Protein AF-Q9ZKK6-F1 (afdb_monomer_lite)

Foldseek 3Di:
DPPVVVCVVVVVVVVVVVVVVVVVVVVVVVVVVVPDPDPLVVVLVVLVVVLVVLVVVQVVVCVVDVPDDRPRDRPSVVSVVVVVVVVVVVVVVVVVVVVPDDDDDDDDDDDPPVVVVVVVVVVVVVVCPPDDDDDDPPDDDDDDDDDDDD

Sequence (150 aa):
MDNAITKLPEKIKELENSIEITKKNIAKYTRLVEQKPSYPRLEYLQALKWDHKTLIDDLAKMSKDRNYKPAFNPKSKEVLKNLNAEKRASLENEREEQGVKGNTKSHDEIEPATEQVIEKEIEKGDEIANNVDYYENEQEVEITKSMGRR

Structure (mmCIF, N/CA/C/O backbone):
data_AF-Q9ZKK6-F1
#
_entry.id   AF-Q9ZKK6-F1
#
loop_
_atom_site.group_PDB
_atom_site.id
_atom_site.type_symbol
_atom_site.label_atom_id
_atom_site.label_alt_id
_atom_site.label_comp_id
_atom_site.label_asym_id
_atom_site.label_entity_id
_atom_site.label_seq_id
_atom_site.pdbx_PDB_ins_code
_atom_site.Cartn_x
_atom_site.Cartn_y
_atom_site.Cartn_z
_atom_site.occupancy
_atom_site.B_iso_or_equiv
_atom_site.auth_seq_id
_atom_site.auth_comp_id
_atom_site.auth_asym_id
_atom_site.auth_atom_id
_atom_site.pdbx_PDB_model_num
ATOM 1 N N . MET A 1 1 ? -30.411 -18.164 52.939 1.00 57.62 1 MET A N 1
ATOM 2 C CA . MET A 1 1 ? -29.717 -18.507 51.678 1.00 57.62 1 MET A CA 1
ATOM 3 C C . MET A 1 1 ? -29.614 -17.249 50.801 1.00 57.62 1 MET A C 1
ATOM 5 O O . MET A 1 1 ? -29.794 -17.311 49.594 1.00 57.62 1 MET A O 1
ATOM 9 N N . ASP A 1 2 ? -29.265 -16.088 51.374 1.00 59.00 2 ASP A N 1
ATOM 10 C CA . ASP A 1 2 ? -29.789 -14.810 50.841 1.00 59.00 2 ASP A CA 1
ATOM 11 C C . ASP A 1 2 ? -28.710 -13.809 50.413 1.00 59.00 2 ASP A C 1
ATOM 13 O O . ASP A 1 2 ? -28.942 -12.608 50.384 1.00 59.00 2 ASP A O 1
ATOM 17 N N . ASN A 1 3 ? -27.507 -14.281 50.081 1.00 67.81 3 ASN A N 1
ATOM 18 C CA . ASN A 1 3 ? -26.376 -13.391 49.779 1.00 67.81 3 ASN A CA 1
ATOM 19 C C . ASN A 1 3 ? -26.177 -13.134 48.273 1.00 67.81 3 ASN A C 1
ATOM 21 O O . ASN A 1 3 ? -25.433 -12.239 47.882 1.00 67.81 3 ASN A O 1
ATOM 25 N N . ALA A 1 4 ? -26.804 -13.944 47.415 1.00 74.44 4 ALA A N 1
ATOM 26 C CA . ALA A 1 4 ? -26.733 -13.776 45.964 1.00 74.44 4 ALA A CA 1
ATOM 27 C C . ALA A 1 4 ? -27.778 -12.770 45.463 1.00 74.44 4 ALA A C 1
ATOM 29 O O . ALA A 1 4 ? -27.456 -11.932 44.627 1.00 74.44 4 ALA A O 1
ATOM 30 N N . ILE A 1 5 ? -28.996 -12.820 46.015 1.00 78.62 5 ILE A N 1
ATOM 31 C CA . ILE A 1 5 ? -30.118 -11.956 45.619 1.00 78.62 5 ILE A CA 1
ATOM 32 C C . ILE A 1 5 ? -29.855 -10.498 46.017 1.00 78.62 5 ILE A C 1
ATOM 34 O O . ILE A 1 5 ? -30.090 -9.593 45.223 1.00 78.62 5 ILE A O 1
ATOM 38 N N . THR A 1 6 ? -29.288 -10.263 47.202 1.00 79.56 6 THR A N 1
ATOM 39 C CA . THR A 1 6 ? -28.979 -8.915 47.710 1.00 79.56 6 THR A CA 1
ATOM 40 C C . THR A 1 6 ? -27.864 -8.207 46.937 1.00 79.56 6 THR A C 1
ATOM 42 O O . THR A 1 6 ? -27.843 -6.982 46.905 1.00 79.56 6 THR A O 1
ATOM 45 N N . LYS A 1 7 ? -26.974 -8.953 46.266 1.00 85.50 7 LYS A N 1
ATOM 46 C CA . LYS A 1 7 ? -25.852 -8.414 45.470 1.00 85.50 7 LYS A CA 1
ATOM 47 C C . LYS A 1 7 ? -26.176 -8.209 43.988 1.00 85.50 7 LYS A C 1
ATOM 49 O O . LYS A 1 7 ? -25.372 -7.633 43.259 1.00 85.50 7 LYS A O 1
ATOM 54 N N . LEU A 1 8 ? -27.326 -8.694 43.513 1.00 87.88 8 LEU A N 1
ATOM 55 C CA . LEU A 1 8 ? -27.759 -8.503 42.122 1.00 87.88 8 LEU A CA 1
ATOM 56 C C . LEU A 1 8 ? -27.896 -7.024 41.714 1.00 87.88 8 LEU A C 1
ATOM 58 O O . LEU A 1 8 ? -27.419 -6.694 40.630 1.00 87.88 8 LEU A O 1
ATOM 62 N N . PRO A 1 9 ? -28.475 -6.123 42.533 1.00 91.31 9 PRO A N 1
ATOM 63 C CA . PRO A 1 9 ? -28.648 -4.721 42.148 1.00 91.31 9 PRO A CA 1
ATOM 64 C C . PRO A 1 9 ? -27.310 -4.005 41.937 1.00 91.31 9 PRO A C 1
ATOM 66 O O . PRO A 1 9 ? -27.152 -3.247 40.984 1.00 91.31 9 PRO A O 1
ATOM 69 N N . GLU A 1 10 ? -26.329 -4.282 42.799 1.00 88.75 10 GLU A N 1
ATOM 70 C CA . GLU A 1 10 ? -24.981 -3.716 42.691 1.00 88.75 10 GLU A CA 1
ATOM 71 C C . GLU A 1 10 ? -24.285 -4.180 41.409 1.00 88.75 10 GLU A C 1
ATOM 73 O O . GLU A 1 10 ? -23.740 -3.358 40.677 1.00 88.75 10 GLU A O 1
ATOM 78 N N . LYS A 1 11 ? -24.390 -5.475 41.081 1.00 91.69 11 LYS A N 1
ATOM 79 C CA . LYS A 1 11 ? -23.845 -6.030 39.833 1.00 91.69 11 LYS A CA 1
ATOM 80 C C . LYS A 1 11 ? -24.504 -5.444 38.588 1.00 91.69 11 LYS A C 1
ATOM 82 O O . LYS A 1 11 ? -23.819 -5.214 37.597 1.00 91.69 11 LYS A O 1
ATOM 87 N N . ILE A 1 12 ? -25.817 -5.203 38.625 1.00 92.75 12 ILE A N 1
ATOM 88 C CA . ILE A 1 12 ? -26.540 -4.551 37.523 1.00 92.75 12 ILE A CA 1
ATOM 89 C C . ILE A 1 12 ? -26.002 -3.132 37.320 1.00 92.75 12 ILE A C 1
ATOM 91 O O . ILE A 1 12 ? -25.643 -2.775 36.202 1.00 92.75 12 ILE A O 1
ATOM 95 N N . LYS A 1 13 ? -25.848 -2.360 38.399 1.00 94.19 13 LYS A N 1
ATOM 96 C CA . LYS A 1 13 ? -25.326 -0.988 38.341 1.00 94.19 13 LYS A CA 1
ATOM 97 C C . LYS A 1 13 ? -23.874 -0.923 37.850 1.00 94.19 13 LYS A C 1
ATOM 99 O O . LYS A 1 13 ? -23.503 -0.029 37.093 1.00 94.19 13 LYS A O 1
ATOM 104 N N . GLU A 1 14 ? -23.040 -1.872 38.264 1.00 93.62 14 GLU A N 1
ATOM 105 C CA . GLU A 1 14 ? -21.657 -1.991 37.790 1.00 93.62 14 GLU A CA 1
ATOM 106 C C . GLU A 1 14 ? -21.602 -2.326 36.290 1.00 93.62 14 GLU A C 1
ATOM 108 O O . GLU A 1 14 ? -20.845 -1.706 35.538 1.00 93.62 14 GLU A O 1
ATOM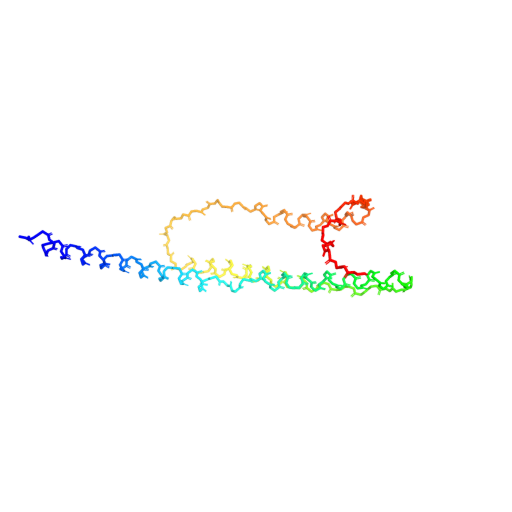 113 N N . LEU A 1 15 ? -22.464 -3.241 35.833 1.00 95.81 15 LEU A N 1
ATOM 114 C CA . LEU A 1 15 ? -22.611 -3.568 34.415 1.00 95.81 15 LEU A CA 1
ATOM 115 C C . LEU A 1 15 ? -23.086 -2.361 33.600 1.00 95.81 15 LEU A C 1
ATOM 117 O O . LEU A 1 15 ? -22.515 -2.092 32.545 1.00 95.81 15 LEU A O 1
ATOM 121 N N . GLU A 1 16 ? -24.065 -1.601 34.084 1.00 95.06 16 GLU A N 1
ATOM 122 C CA . GLU A 1 16 ? -24.552 -0.383 33.425 1.00 95.06 16 GLU A CA 1
ATOM 123 C C . GLU A 1 16 ? -23.433 0.649 33.231 1.00 95.06 16 GLU A C 1
ATOM 125 O O . GLU A 1 16 ? -23.222 1.120 32.109 1.00 95.06 16 GLU A O 1
ATOM 130 N N . ASN A 1 17 ? -22.640 0.914 34.275 1.00 96.56 17 ASN A N 1
ATOM 131 C CA . ASN A 1 17 ? -21.470 1.793 34.186 1.00 96.56 17 ASN A CA 1
ATOM 132 C C . ASN A 1 17 ? -20.437 1.275 33.172 1.00 96.56 17 ASN A C 1
ATOM 134 O O . ASN A 1 17 ? -19.894 2.047 32.377 1.00 96.56 17 ASN A O 1
ATOM 138 N N . SER A 1 18 ? -20.170 -0.035 33.164 1.00 94.81 18 SER A N 1
ATOM 139 C CA . SER A 1 18 ? -19.227 -0.647 32.217 1.00 94.81 18 SER A CA 1
ATOM 140 C C . SER A 1 18 ? -19.693 -0.497 30.761 1.00 94.81 18 SER A C 1
ATOM 142 O O . SER A 1 18 ? -18.893 -0.200 29.867 1.00 94.81 18 SER A O 1
ATOM 144 N N . ILE A 1 19 ? -21.003 -0.622 30.522 1.00 97.56 19 ILE A N 1
ATOM 145 C CA . ILE A 1 19 ? -21.627 -0.449 29.209 1.00 97.56 19 ILE A CA 1
ATOM 146 C C . ILE A 1 19 ? -21.523 1.009 28.766 1.00 97.56 19 ILE A C 1
ATOM 148 O O . ILE A 1 19 ? -21.184 1.271 27.611 1.00 97.56 19 ILE A O 1
ATOM 152 N N . GLU A 1 20 ? -21.782 1.964 29.658 1.00 96.62 20 GLU A N 1
ATOM 153 C CA . GLU A 1 20 ? -21.685 3.392 29.352 1.00 96.62 20 GLU A CA 1
ATOM 154 C C . GLU A 1 20 ? -20.253 3.798 28.971 1.00 96.62 20 GLU A C 1
ATOM 156 O O . GLU A 1 20 ? -20.036 4.429 27.931 1.00 96.62 20 GLU A O 1
ATOM 161 N N . ILE A 1 21 ? -19.257 3.353 29.746 1.00 95.94 21 ILE A N 1
ATOM 162 C CA . ILE A 1 21 ? -17.835 3.575 29.444 1.00 95.94 21 ILE A CA 1
ATOM 163 C C . ILE A 1 21 ? -17.470 2.962 28.089 1.00 95.94 21 ILE A C 1
ATOM 165 O O . ILE A 1 21 ? -16.817 3.606 27.266 1.00 95.94 21 ILE A O 1
ATOM 169 N N . THR A 1 22 ? -17.927 1.738 27.823 1.00 96.25 22 THR A N 1
ATOM 170 C CA . THR A 1 22 ? -17.645 1.045 26.560 1.00 96.25 22 THR A CA 1
ATOM 171 C C . THR A 1 22 ? -18.254 1.786 25.371 1.00 96.25 22 THR A C 1
ATOM 173 O O . THR A 1 22 ? -17.567 2.010 24.376 1.00 96.25 22 THR A O 1
ATOM 176 N N . LYS A 1 23 ? -19.502 2.258 25.481 1.00 96.25 23 LYS A N 1
ATOM 177 C CA . LYS A 1 23 ? -20.150 3.082 24.447 1.00 96.25 23 LYS A CA 1
ATOM 178 C C . LYS A 1 23 ? -19.373 4.369 24.177 1.00 96.25 23 LYS A C 1
ATOM 180 O O . LYS A 1 23 ? -19.167 4.729 23.019 1.00 96.25 23 LYS A O 1
ATOM 185 N N . LYS A 1 24 ? -18.894 5.039 25.230 1.00 94.81 24 LYS A N 1
ATOM 186 C CA . LYS A 1 24 ? -18.072 6.250 25.108 1.00 94.81 24 LYS A CA 1
ATOM 187 C C . LYS A 1 24 ? -16.741 5.969 24.406 1.00 94.81 24 LYS A C 1
ATOM 189 O O . LYS A 1 24 ? -16.323 6.756 23.559 1.00 94.81 24 LYS A O 1
ATOM 194 N N . ASN A 1 25 ? -16.105 4.840 24.712 1.00 95.38 25 ASN A N 1
ATOM 195 C CA . ASN A 1 25 ? -14.873 4.412 24.053 1.00 95.38 25 ASN A CA 1
ATOM 196 C C . ASN A 1 25 ? -15.102 4.084 22.577 1.00 95.38 25 ASN A C 1
ATOM 198 O O . ASN A 1 25 ? -14.342 4.563 21.742 1.00 95.38 25 ASN A O 1
ATOM 202 N N . ILE A 1 26 ? -16.167 3.349 22.241 1.00 94.94 26 ILE A N 1
ATOM 203 C CA . ILE A 1 26 ? -16.539 3.073 20.846 1.00 94.94 26 ILE A CA 1
ATOM 204 C C . ILE A 1 26 ? -16.709 4.389 20.090 1.00 94.94 26 ILE A C 1
ATOM 206 O O . ILE A 1 26 ? -16.031 4.595 19.094 1.00 94.94 26 ILE A O 1
ATOM 210 N N . ALA A 1 27 ? -17.506 5.328 20.608 1.00 94.06 27 ALA A N 1
ATOM 211 C CA . ALA A 1 27 ? -17.698 6.629 19.966 1.00 94.06 27 ALA A CA 1
ATOM 212 C C . ALA A 1 27 ? -16.379 7.405 19.778 1.00 94.06 27 ALA A C 1
ATOM 214 O O . ALA A 1 27 ? -16.157 8.010 18.729 1.00 94.06 27 ALA A O 1
ATOM 215 N N . LYS A 1 28 ? -15.481 7.370 20.773 1.00 88.38 28 LYS A N 1
ATOM 216 C CA . LYS A 1 28 ? -14.151 7.992 20.688 1.00 88.38 28 LYS A CA 1
ATOM 217 C C . LYS A 1 28 ? -13.300 7.358 19.585 1.00 88.38 28 LYS A C 1
ATOM 219 O O . LYS A 1 28 ? -12.699 8.082 18.796 1.00 88.38 28 LYS A O 1
ATOM 224 N N . TYR A 1 29 ? -13.238 6.030 19.527 1.00 84.94 29 TYR A N 1
ATOM 225 C CA . TYR A 1 29 ? -12.434 5.320 18.533 1.00 84.94 29 TYR A CA 1
ATOM 226 C C . TYR A 1 29 ? -13.035 5.401 17.130 1.00 84.94 29 TYR A C 1
ATOM 228 O O . TYR A 1 29 ? -12.282 5.569 16.180 1.00 84.94 29 TYR A O 1
ATOM 236 N N . THR A 1 30 ? -14.360 5.379 16.986 1.00 86.00 30 THR A N 1
ATOM 237 C CA . THR A 1 30 ? -15.036 5.609 15.702 1.00 86.00 30 THR A CA 1
ATOM 238 C C . THR A 1 30 ? -14.691 6.987 15.146 1.00 86.00 30 THR A C 1
ATOM 240 O O . THR A 1 30 ? -14.250 7.072 14.007 1.00 86.00 30 THR A O 1
ATOM 243 N N . ARG A 1 31 ? -14.753 8.048 15.966 1.00 80.81 31 ARG A N 1
ATOM 244 C CA . ARG A 1 31 ? -14.315 9.389 15.540 1.00 80.81 31 ARG A CA 1
ATOM 245 C C . ARG A 1 31 ? -12.844 9.426 15.133 1.00 80.81 31 ARG A C 1
ATOM 247 O O . ARG A 1 31 ? -12.518 10.047 14.136 1.00 80.81 31 ARG A O 1
ATOM 254 N N . LEU A 1 32 ? -11.964 8.742 15.868 1.00 75.44 32 LEU A N 1
ATOM 255 C CA . LEU A 1 32 ? -10.541 8.637 15.511 1.00 75.44 32 LEU A CA 1
ATOM 256 C C . LEU A 1 32 ? -10.303 7.883 14.198 1.00 75.44 32 LEU A C 1
ATOM 258 O O . LEU A 1 32 ? -9.299 8.125 13.537 1.00 75.44 32 LEU A O 1
ATOM 262 N N . VAL A 1 33 ? -11.172 6.936 13.850 1.00 72.38 33 VAL A N 1
ATOM 263 C CA . VAL A 1 33 ? -11.104 6.204 12.582 1.00 72.38 33 VAL A CA 1
ATOM 264 C C . VAL A 1 33 ? -11.651 7.058 11.439 1.00 72.38 33 VAL A C 1
ATOM 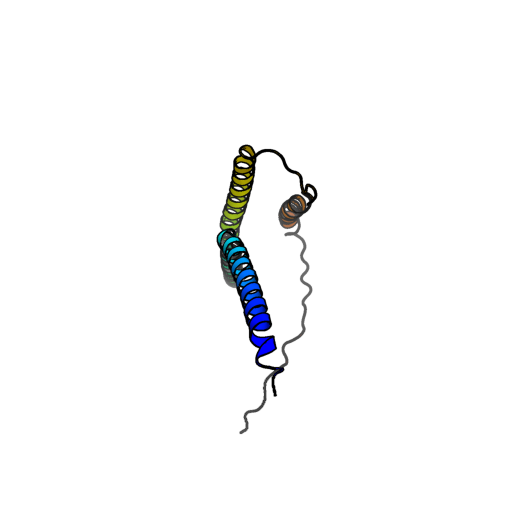266 O O . VAL A 1 33 ? -11.020 7.108 10.393 1.00 72.38 33 VAL A O 1
ATOM 269 N N . GLU A 1 34 ? -12.760 7.772 11.643 1.00 71.69 34 GLU A N 1
ATOM 270 C CA . GLU A 1 34 ? -13.356 8.681 10.649 1.00 71.69 34 GLU A CA 1
ATOM 271 C C . GLU A 1 34 ? -12.498 9.927 10.382 1.00 71.69 34 GLU A C 1
ATOM 273 O O . GLU A 1 34 ? -12.432 10.395 9.252 1.00 71.69 34 GLU A O 1
ATOM 278 N N . GLN A 1 35 ? -11.814 10.452 11.404 1.00 61.72 35 GLN A N 1
ATOM 279 C CA . GLN A 1 35 ? -10.895 11.590 11.272 1.00 61.72 35 GLN A CA 1
ATOM 280 C C . GLN A 1 35 ? -9.564 11.227 10.613 1.00 61.72 35 GLN A C 1
ATOM 282 O O . GLN A 1 35 ? -8.812 12.120 10.231 1.00 61.72 35 GLN A O 1
ATOM 287 N N . LYS A 1 36 ? -9.231 9.938 10.495 1.00 61.94 36 LYS A N 1
ATOM 288 C CA . LYS A 1 36 ? -8.027 9.534 9.772 1.00 61.94 36 LYS A CA 1
ATOM 289 C C . LYS A 1 36 ? -8.357 9.481 8.282 1.00 61.94 36 LYS A C 1
ATOM 291 O O . LYS A 1 36 ? -9.157 8.627 7.897 1.00 61.94 36 LYS A O 1
ATOM 296 N N . PRO A 1 37 ? -7.738 10.326 7.435 1.00 60.44 37 PRO A N 1
ATOM 297 C CA . PRO A 1 37 ? -7.882 10.170 5.996 1.00 60.44 37 PRO A CA 1
ATOM 298 C C . PRO A 1 37 ? -7.467 8.750 5.596 1.00 60.44 37 PRO A C 1
ATOM 300 O O . PRO A 1 37 ? -6.584 8.144 6.220 1.00 60.44 37 PRO A O 1
ATOM 303 N N . SER A 1 38 ? -8.143 8.206 4.579 1.00 62.28 38 SER A N 1
ATOM 304 C CA . SER A 1 38 ? -7.838 6.892 4.005 1.00 62.28 38 SER A CA 1
ATOM 305 C C . SER A 1 38 ? -6.331 6.770 3.804 1.00 62.28 38 SER A C 1
ATOM 307 O O . SER A 1 38 ? -5.760 7.604 3.113 1.00 62.28 38 SER A O 1
ATOM 309 N N . TYR A 1 39 ? -5.693 5.785 4.454 1.00 55.62 39 TYR A N 1
ATOM 310 C CA . TYR A 1 39 ? -4.236 5.703 4.612 1.00 55.62 39 TYR A CA 1
ATOM 311 C C . TYR A 1 39 ? -3.512 5.909 3.266 1.00 55.62 39 TYR A C 1
ATOM 313 O O . TYR A 1 39 ? -3.374 4.955 2.489 1.00 55.62 39 TYR A O 1
ATOM 321 N N . PRO A 1 40 ? -2.971 7.110 2.994 1.00 64.44 40 PRO A N 1
ATOM 322 C CA . PRO A 1 40 ? -2.481 7.445 1.656 1.00 64.44 40 PRO A CA 1
ATOM 323 C C . PRO A 1 40 ? -1.202 6.667 1.297 1.00 64.44 40 PRO A C 1
ATOM 325 O O . PRO A 1 40 ? -0.815 6.496 0.143 1.00 64.44 40 PRO A O 1
ATOM 328 N N . ARG A 1 41 ? -0.577 6.084 2.328 1.00 75.50 41 ARG A N 1
ATOM 329 C CA . ARG A 1 41 ? 0.562 5.173 2.239 1.00 75.50 41 ARG A CA 1
ATOM 330 C C . ARG A 1 41 ? 0.287 3.948 1.364 1.00 75.50 41 ARG A C 1
ATOM 332 O O . ARG A 1 41 ? 1.229 3.440 0.769 1.00 75.50 41 ARG A O 1
ATOM 339 N N . LEU A 1 42 ? -0.952 3.452 1.285 1.00 84.31 42 LEU A N 1
ATOM 340 C CA . LEU A 1 42 ? -1.244 2.249 0.498 1.00 84.31 42 LEU A CA 1
ATOM 341 C C . LEU A 1 42 ? -1.025 2.486 -1.000 1.00 84.31 42 LEU A C 1
ATOM 343 O O . LEU A 1 42 ? -0.379 1.669 -1.652 1.00 84.31 42 LEU A O 1
ATOM 347 N N . GLU A 1 43 ? -1.522 3.604 -1.526 1.00 86.44 43 GLU A N 1
ATOM 348 C CA . GLU A 1 43 ? -1.372 3.962 -2.938 1.00 86.44 43 GLU A CA 1
ATOM 349 C C . GLU A 1 43 ? 0.102 4.171 -3.298 1.00 86.44 43 GLU A C 1
ATOM 351 O O . GLU A 1 43 ? 0.590 3.629 -4.290 1.00 86.44 43 GLU A O 1
ATOM 356 N N . TYR A 1 44 ? 0.854 4.848 -2.424 1.00 89.62 44 TYR A N 1
ATOM 357 C CA . TYR A 1 44 ? 2.296 5.023 -2.594 1.00 89.62 44 TYR A CA 1
ATOM 358 C C . TYR A 1 44 ? 3.051 3.685 -2.601 1.00 89.62 44 TYR A C 1
ATOM 360 O O . TYR A 1 44 ? 3.899 3.451 -3.461 1.00 89.62 44 TYR A O 1
ATOM 368 N N . LEU A 1 45 ? 2.712 2.763 -1.693 1.00 90.88 45 LEU A N 1
ATOM 369 C CA . LEU A 1 45 ? 3.318 1.427 -1.648 1.00 90.88 45 LEU A CA 1
ATOM 370 C C . LEU A 1 45 ? 2.983 0.591 -2.890 1.00 90.88 45 LEU A C 1
ATOM 372 O O . LEU A 1 45 ? 3.837 -0.137 -3.399 1.00 90.88 45 LEU A O 1
ATOM 376 N N . GLN A 1 46 ? 1.756 0.692 -3.400 1.00 92.12 46 GLN A N 1
ATOM 377 C CA . GLN A 1 46 ? 1.372 0.044 -4.652 1.00 92.12 46 GLN A CA 1
ATOM 378 C C . GLN A 1 46 ? 2.150 0.626 -5.835 1.00 92.12 46 GLN A C 1
ATOM 380 O O . GLN A 1 46 ? 2.660 -0.139 -6.654 1.00 92.12 46 GLN A O 1
ATOM 385 N N . ALA A 1 47 ? 2.294 1.951 -5.903 1.00 93.19 47 ALA A N 1
ATOM 386 C CA . ALA A 1 47 ? 3.074 2.622 -6.937 1.00 93.19 47 ALA A CA 1
ATOM 387 C C . ALA A 1 47 ? 4.554 2.207 -6.894 1.00 93.19 47 ALA A C 1
ATOM 389 O O . ALA A 1 47 ? 5.109 1.847 -7.927 1.00 93.19 47 ALA A O 1
ATOM 390 N N . LEU A 1 48 ? 5.159 2.128 -5.705 1.00 93.56 48 LEU A N 1
ATOM 391 C CA . LEU A 1 48 ? 6.527 1.625 -5.528 1.00 93.56 48 LEU A CA 1
ATOM 392 C C . LEU A 1 48 ? 6.693 0.184 -6.021 1.00 93.56 48 LEU A C 1
ATOM 394 O O . LEU A 1 48 ? 7.678 -0.138 -6.684 1.00 93.56 48 LEU A O 1
ATOM 398 N N . LYS A 1 49 ? 5.721 -0.691 -5.738 1.00 94.56 49 LYS A N 1
ATOM 399 C CA . LYS A 1 49 ? 5.745 -2.076 -6.230 1.00 94.56 49 LYS A CA 1
ATOM 400 C C . LYS A 1 49 ? 5.727 -2.131 -7.762 1.00 94.56 49 LYS A C 1
ATOM 402 O O . LYS A 1 49 ? 6.417 -2.961 -8.354 1.00 94.56 49 LYS A O 1
ATOM 407 N N . TRP A 1 50 ? 4.944 -1.264 -8.403 1.00 95.31 50 TRP A N 1
ATOM 408 C CA . TRP A 1 50 ? 4.895 -1.150 -9.862 1.00 95.31 50 TRP A CA 1
ATOM 409 C C . TRP A 1 50 ? 6.188 -0.595 -10.455 1.00 95.31 50 TRP A C 1
ATOM 411 O O . TRP A 1 50 ? 6.690 -1.134 -11.443 1.00 95.31 50 TRP A O 1
ATOM 421 N N . ASP A 1 51 ? 6.739 0.443 -9.839 1.00 96.19 51 ASP A N 1
ATOM 422 C CA . ASP A 1 51 ? 7.985 1.069 -10.268 1.00 96.19 51 ASP A CA 1
ATOM 423 C C . ASP A 1 51 ? 9.146 0.071 -10.195 1.00 96.19 51 ASP A C 1
ATOM 425 O O . ASP A 1 51 ? 9.868 -0.117 -11.171 1.00 96.19 51 ASP A O 1
ATOM 429 N N . HIS A 1 52 ? 9.251 -0.669 -9.089 1.00 96.44 52 HIS A N 1
ATOM 430 C CA . HIS A 1 52 ? 10.252 -1.720 -8.923 1.00 96.44 52 HIS A CA 1
ATOM 431 C C . HIS A 1 52 ? 10.146 -2.807 -10.000 1.00 96.44 52 HIS A C 1
ATOM 433 O O . HIS A 1 52 ? 11.150 -3.201 -10.592 1.00 96.44 52 HIS A O 1
ATOM 439 N N . LYS A 1 53 ? 8.925 -3.261 -10.307 1.00 95.94 53 LYS A N 1
ATOM 440 C CA . LYS A 1 53 ? 8.704 -4.226 -11.390 1.00 95.94 53 LYS A CA 1
ATOM 441 C C . LYS A 1 53 ? 9.172 -3.679 -12.743 1.00 95.94 53 LYS A C 1
ATOM 443 O O . LYS A 1 53 ? 9.827 -4.393 -13.493 1.00 95.94 53 LYS A O 1
ATOM 448 N N . THR A 1 54 ? 8.868 -2.415 -13.028 1.00 95.81 54 THR A N 1
ATOM 449 C CA . THR A 1 54 ? 9.252 -1.757 -14.286 1.00 95.81 54 THR A CA 1
ATOM 450 C C . THR A 1 54 ? 10.771 -1.654 -14.420 1.00 95.81 54 THR A C 1
ATOM 452 O O . THR A 1 54 ? 11.306 -1.924 -15.490 1.00 95.81 54 THR A O 1
ATOM 455 N N . LEU A 1 55 ? 11.474 -1.338 -13.328 1.00 96.19 55 LEU A N 1
ATOM 456 C CA . LEU A 1 55 ? 12.937 -1.315 -13.299 1.00 96.19 55 LEU A CA 1
ATOM 457 C C . LEU A 1 55 ? 13.540 -2.689 -13.596 1.00 96.19 55 LEU A C 1
ATOM 459 O O . LEU A 1 55 ? 14.456 -2.784 -14.408 1.00 96.19 55 LEU A O 1
ATOM 463 N N . ILE A 1 56 ? 13.015 -3.756 -12.985 1.00 96.44 56 ILE A N 1
ATOM 464 C CA . ILE A 1 56 ? 13.474 -5.126 -13.264 1.00 96.44 56 ILE A CA 1
ATOM 465 C C . ILE A 1 56 ? 13.261 -5.478 -14.740 1.00 96.44 56 ILE A C 1
ATOM 467 O O . ILE A 1 56 ? 14.161 -6.025 -15.378 1.00 96.44 56 ILE A O 1
ATOM 471 N N . ASP A 1 57 ? 12.094 -5.151 -15.294 1.00 95.12 57 ASP A N 1
ATOM 472 C CA . ASP A 1 57 ? 11.779 -5.433 -16.696 1.00 95.12 57 ASP A CA 1
ATOM 473 C C . ASP A 1 57 ? 12.708 -4.665 -17.652 1.00 95.12 57 ASP A C 1
ATOM 475 O O . ASP A 1 57 ? 13.175 -5.225 -18.648 1.00 95.12 57 ASP A O 1
ATOM 479 N N . ASP A 1 58 ? 13.010 -3.399 -17.354 1.00 95.31 58 ASP A N 1
ATOM 480 C CA . ASP A 1 58 ? 13.948 -2.597 -18.138 1.00 95.31 58 ASP A CA 1
ATOM 481 C C . ASP A 1 58 ? 15.378 -3.135 -18.036 1.00 95.31 58 ASP A C 1
ATOM 483 O O . ASP A 1 58 ? 16.032 -3.288 -19.068 1.00 95.31 58 ASP A O 1
ATOM 487 N N . LEU A 1 59 ? 15.839 -3.529 -16.846 1.00 94.50 59 LEU A N 1
ATOM 488 C CA . LEU A 1 59 ? 17.141 -4.181 -16.661 1.00 94.50 59 LEU A CA 1
ATOM 489 C C . LEU A 1 59 ? 17.237 -5.487 -17.458 1.00 94.50 59 LEU A C 1
ATOM 491 O O . LEU A 1 59 ? 18.234 -5.736 -18.139 1.00 94.50 59 LEU A O 1
ATOM 495 N N . ALA A 1 60 ? 16.181 -6.302 -17.444 1.00 95.88 60 ALA A N 1
ATOM 496 C CA . ALA A 1 60 ? 16.129 -7.537 -18.217 1.00 95.88 60 ALA A CA 1
ATOM 497 C C . ALA A 1 60 ? 16.193 -7.282 -19.734 1.00 95.88 60 ALA A C 1
ATOM 499 O O . ALA A 1 60 ? 16.773 -8.085 -20.468 1.00 95.88 60 ALA A O 1
ATOM 500 N N . LYS A 1 61 ? 15.618 -6.177 -20.225 1.00 95.44 61 LYS A N 1
ATOM 501 C CA . LYS A 1 61 ? 15.717 -5.771 -21.637 1.00 95.44 61 LYS A CA 1
ATOM 502 C C . LYS A 1 61 ? 17.096 -5.214 -21.975 1.00 95.44 61 LYS A C 1
ATOM 504 O O . LYS A 1 61 ? 17.649 -5.622 -22.988 1.00 95.44 61 LYS A O 1
ATOM 509 N N . MET A 1 62 ? 17.675 -4.375 -21.115 1.00 93.94 62 MET A N 1
ATOM 510 C CA . MET A 1 62 ? 19.045 -3.865 -21.269 1.00 93.94 62 MET A CA 1
ATOM 511 C C . MET A 1 62 ? 20.080 -4.993 -21.313 1.00 93.94 62 MET A C 1
ATOM 513 O O . MET A 1 62 ? 21.054 -4.917 -22.053 1.00 93.94 62 MET A O 1
ATOM 517 N N . SER A 1 63 ? 19.859 -6.060 -20.540 1.00 92.75 63 SER A N 1
ATOM 518 C CA . SER A 1 63 ? 20.717 -7.247 -20.556 1.00 92.75 63 SER A CA 1
ATOM 519 C C . SER A 1 63 ? 20.668 -7.995 -21.897 1.00 92.75 63 SER A C 1
ATOM 521 O O . SER A 1 63 ? 21.657 -8.612 -22.287 1.00 92.75 63 SER A O 1
ATOM 523 N N . LYS A 1 64 ? 19.542 -7.929 -22.620 1.00 95.44 64 LYS A N 1
ATOM 524 C CA . LYS A 1 64 ? 19.337 -8.621 -23.905 1.00 95.44 64 LYS A CA 1
ATOM 525 C C . LYS A 1 64 ? 19.691 -7.764 -25.117 1.00 95.44 64 LYS A C 1
ATOM 527 O O . LYS A 1 64 ? 20.184 -8.293 -26.108 1.00 95.44 64 LYS A O 1
ATOM 532 N N . ASP A 1 65 ? 19.418 -6.467 -25.052 1.00 95.12 65 ASP A N 1
ATOM 533 C CA . ASP A 1 65 ? 19.671 -5.509 -26.121 1.00 95.12 65 ASP A CA 1
ATOM 534 C C . ASP A 1 65 ? 20.483 -4.330 -25.581 1.00 95.12 65 ASP A C 1
ATOM 536 O O . ASP A 1 65 ? 19.996 -3.500 -24.814 1.00 95.12 65 ASP A O 1
ATOM 540 N N . ARG A 1 66 ? 21.734 -4.242 -26.038 1.00 91.31 66 ARG A N 1
ATOM 541 C CA . ARG A 1 66 ? 22.678 -3.191 -25.643 1.00 91.31 66 ARG A CA 1
ATOM 542 C C . ARG A 1 66 ? 22.256 -1.796 -26.114 1.00 91.31 66 ARG A C 1
ATOM 544 O O . ARG A 1 66 ? 22.711 -0.806 -25.549 1.00 91.31 66 ARG A O 1
ATOM 551 N N . ASN A 1 67 ? 21.414 -1.708 -27.142 1.00 95.00 67 ASN A N 1
ATOM 552 C CA . ASN A 1 67 ? 20.914 -0.443 -27.675 1.00 95.00 67 ASN A CA 1
ATOM 553 C C . ASN A 1 67 ? 19.553 -0.050 -27.079 1.00 95.00 67 ASN A C 1
ATOM 555 O O . ASN A 1 67 ? 19.047 1.033 -27.387 1.00 95.00 67 ASN A O 1
ATOM 559 N N . TYR A 1 68 ? 18.965 -0.895 -26.226 1.00 95.44 68 TYR A N 1
ATOM 560 C CA . TYR A 1 68 ? 17.724 -0.579 -25.535 1.00 95.44 68 TYR A CA 1
ATOM 561 C C . TYR A 1 68 ? 17.915 0.618 -24.598 1.00 95.44 68 TYR A C 1
ATOM 563 O O . TYR A 1 68 ? 18.831 0.649 -23.776 1.00 95.44 68 TYR A O 1
ATOM 571 N N . LYS A 1 69 ? 17.015 1.600 -24.701 1.00 94.38 69 LYS A N 1
ATOM 572 C CA . LYS A 1 69 ? 16.952 2.752 -23.798 1.00 94.38 69 LYS A CA 1
ATOM 573 C C . LYS A 1 69 ? 15.754 2.589 -22.859 1.00 94.38 69 LYS A C 1
ATOM 575 O O . LYS A 1 69 ? 14.623 2.640 -23.349 1.00 94.38 69 LYS A O 1
ATOM 580 N N . PRO A 1 70 ? 15.976 2.409 -21.545 1.00 92.81 70 PRO A N 1
ATOM 581 C CA . PRO A 1 70 ? 14.907 2.416 -20.553 1.00 92.81 70 PRO A CA 1
ATOM 582 C C . PRO A 1 70 ? 14.093 3.705 -20.620 1.00 92.81 70 PRO A C 1
ATOM 584 O O . PRO A 1 70 ? 14.642 4.787 -20.832 1.00 92.81 70 PRO A O 1
ATOM 587 N N . ALA A 1 71 ? 12.789 3.586 -20.403 1.00 88.38 71 ALA A N 1
ATOM 588 C CA . ALA A 1 71 ? 11.858 4.714 -20.372 1.00 88.38 71 ALA A CA 1
ATOM 589 C C . ALA A 1 71 ? 11.180 4.834 -18.999 1.00 88.38 71 ALA A C 1
ATOM 591 O O . ALA A 1 71 ? 10.028 5.258 -18.897 1.00 88.38 71 ALA A O 1
ATOM 592 N N . PHE A 1 72 ? 11.884 4.411 -17.946 1.00 93.50 72 PHE A N 1
ATOM 593 C CA . PHE A 1 72 ? 11.373 4.394 -16.585 1.00 93.50 72 PHE A CA 1
ATOM 594 C C . PHE A 1 72 ? 10.867 5.779 -16.151 1.00 93.50 72 PHE A C 1
ATOM 596 O O . PHE A 1 72 ? 11.620 6.751 -16.113 1.00 93.50 72 PHE A O 1
ATOM 603 N N . ASN A 1 73 ? 9.580 5.847 -15.806 1.00 93.06 73 ASN A N 1
ATOM 604 C CA . ASN A 1 73 ? 8.926 7.034 -15.268 1.00 93.06 73 ASN A CA 1
ATOM 605 C C . ASN A 1 73 ? 8.191 6.647 -13.971 1.00 93.06 73 ASN A C 1
ATOM 607 O O . ASN A 1 73 ? 7.148 5.989 -14.052 1.00 93.06 73 ASN A O 1
ATOM 611 N N . PRO A 1 74 ? 8.733 6.993 -12.789 1.00 93.44 74 PRO A N 1
ATOM 612 C CA . PRO A 1 74 ? 8.234 6.495 -11.514 1.00 93.44 74 PRO A CA 1
ATOM 613 C C . PRO A 1 74 ? 6.859 7.076 -11.180 1.00 93.44 74 PRO A C 1
ATOM 615 O O . PRO A 1 74 ? 6.710 8.283 -10.974 1.00 93.44 74 PRO A O 1
ATOM 618 N N . LYS A 1 75 ? 5.855 6.208 -11.044 1.00 92.50 75 LYS A N 1
ATOM 619 C CA . LYS A 1 75 ? 4.501 6.591 -10.614 1.00 92.50 75 LYS A CA 1
ATOM 620 C C . LYS A 1 75 ? 4.470 7.009 -9.150 1.00 92.50 75 LYS A C 1
ATOM 622 O O . LYS A 1 75 ? 3.700 7.886 -8.767 1.00 92.50 75 LYS A O 1
ATOM 627 N N . SER A 1 76 ? 5.332 6.412 -8.329 1.00 90.75 76 SER A N 1
ATOM 628 C CA . SER A 1 76 ? 5.447 6.729 -6.904 1.00 90.75 76 SER A CA 1
ATOM 629 C C . SER A 1 76 ? 5.795 8.199 -6.654 1.00 90.75 76 SER A C 1
ATOM 631 O O . SER A 1 76 ? 5.343 8.762 -5.660 1.00 90.75 76 SER A O 1
ATOM 633 N N . LYS A 1 77 ? 6.511 8.851 -7.580 1.00 91.19 77 LYS A N 1
ATOM 634 C CA . LYS A 1 77 ? 6.861 10.276 -7.499 1.00 91.19 77 LYS A CA 1
ATOM 635 C C . LYS A 1 77 ? 5.632 11.184 -7.540 1.00 91.19 77 LYS A C 1
ATOM 637 O O . LYS A 1 77 ? 5.554 12.148 -6.781 1.00 91.19 77 LYS A O 1
ATOM 642 N N . GLU A 1 78 ? 4.679 10.887 -8.419 1.00 89.81 78 GLU A N 1
ATOM 643 C CA . GLU A 1 78 ? 3.443 11.662 -8.543 1.00 89.81 78 GLU A CA 1
ATOM 644 C C . GLU A 1 78 ? 2.547 11.457 -7.323 1.00 89.81 78 GLU A C 1
ATOM 646 O O . GLU A 1 78 ? 2.106 12.432 -6.713 1.00 89.81 78 GLU A O 1
ATOM 651 N N . VAL A 1 79 ? 2.374 10.199 -6.904 1.00 89.06 79 VAL A N 1
ATOM 652 C CA . VAL A 1 79 ? 1.612 9.866 -5.696 1.00 89.06 79 VAL A CA 1
ATOM 653 C C . VAL A 1 79 ? 2.200 10.598 -4.492 1.00 89.06 79 VAL A C 1
ATOM 655 O O . VAL A 1 79 ? 1.480 11.316 -3.809 1.00 89.06 79 VAL A O 1
ATOM 658 N N . LEU A 1 80 ? 3.517 10.523 -4.277 1.00 86.88 80 LEU A N 1
ATOM 659 C CA . LEU A 1 80 ? 4.186 11.192 -3.159 1.00 86.88 80 LEU A CA 1
ATOM 660 C C . LEU A 1 80 ? 3.984 12.714 -3.168 1.00 86.88 80 LEU A C 1
ATOM 662 O O . LEU A 1 80 ? 3.763 13.318 -2.118 1.00 86.88 80 LEU A O 1
ATOM 666 N N . LYS A 1 81 ? 4.025 13.342 -4.349 1.00 88.69 81 LYS A N 1
ATOM 667 C CA . LYS A 1 81 ? 3.767 14.778 -4.496 1.00 88.69 81 LYS A CA 1
ATOM 668 C C . LYS A 1 81 ? 2.342 15.136 -4.069 1.00 88.69 81 LYS A C 1
ATOM 670 O O . LYS A 1 81 ? 2.163 16.117 -3.347 1.00 88.69 81 LYS A O 1
ATOM 675 N N . ASN A 1 82 ? 1.360 14.332 -4.469 1.00 86.62 82 ASN A N 1
ATOM 676 C CA . ASN A 1 82 ? -0.040 14.529 -4.095 1.00 86.62 82 ASN A CA 1
ATOM 677 C C . ASN A 1 82 ? -0.244 14.345 -2.584 1.00 86.62 82 ASN A C 1
ATOM 679 O O . ASN A 1 82 ? -0.888 15.184 -1.959 1.00 86.62 82 ASN A O 1
ATOM 683 N N . LEU A 1 83 ? 0.394 13.336 -1.978 1.00 83.19 83 LEU A N 1
ATOM 684 C CA . LEU A 1 83 ? 0.335 13.111 -0.528 1.00 83.19 83 LEU A CA 1
ATOM 685 C C . LEU A 1 83 ? 0.903 14.286 0.271 1.00 83.19 83 LEU A C 1
ATOM 687 O O . LEU A 1 83 ? 0.327 14.708 1.273 1.00 83.19 83 LEU A O 1
ATOM 691 N N . ASN A 1 84 ? 2.032 14.836 -0.173 1.00 83.19 84 ASN A N 1
ATOM 692 C CA . ASN A 1 84 ? 2.644 15.987 0.484 1.00 83.19 84 ASN A CA 1
ATOM 693 C C . ASN A 1 84 ? 1.789 17.253 0.332 1.00 83.19 84 ASN A C 1
ATOM 695 O O . ASN A 1 84 ? 1.711 18.052 1.265 1.00 83.19 84 ASN A O 1
ATOM 699 N N . ALA A 1 85 ? 1.133 17.435 -0.818 1.00 84.56 85 ALA A N 1
ATOM 700 C CA . ALA A 1 85 ? 0.207 18.542 -1.037 1.00 84.56 85 ALA A CA 1
ATOM 701 C C . ALA A 1 85 ? -1.038 18.430 -0.140 1.00 84.56 85 ALA A C 1
ATOM 703 O O . ALA A 1 85 ? -1.408 19.406 0.508 1.00 84.56 85 ALA A O 1
ATOM 704 N N . GLU A 1 86 ? -1.631 17.240 -0.032 1.00 80.56 86 GLU A N 1
ATOM 705 C CA . GLU A 1 86 ? -2.770 16.972 0.853 1.00 80.56 86 GLU A CA 1
ATOM 706 C C . GLU 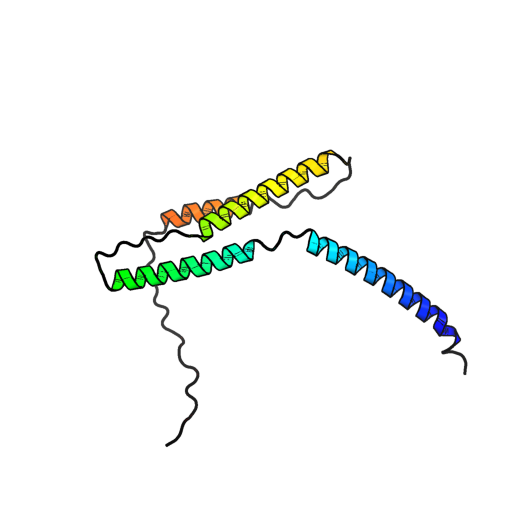A 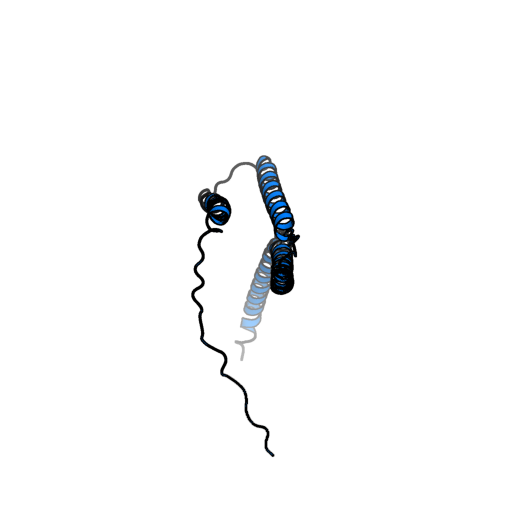1 86 ? -2.409 17.184 2.330 1.00 80.56 86 GLU A C 1
ATOM 708 O O . GLU A 1 86 ? -3.162 17.817 3.072 1.00 80.56 86 GLU A O 1
ATOM 713 N N . LYS A 1 87 ? -1.222 16.729 2.755 1.00 77.94 87 LYS A N 1
ATOM 714 C CA . LYS A 1 87 ? -0.715 16.963 4.115 1.00 77.94 87 LYS A CA 1
ATOM 715 C C . LYS A 1 87 ? -0.587 18.461 4.413 1.00 77.94 87 LYS A C 1
ATOM 717 O O . LYS A 1 87 ? -0.987 18.902 5.486 1.00 77.94 87 LYS A O 1
ATOM 722 N N . ARG A 1 88 ? -0.063 19.250 3.467 1.00 76.88 88 ARG A N 1
ATOM 723 C CA . ARG A 1 88 ? 0.053 20.712 3.608 1.00 76.88 88 ARG A CA 1
ATOM 724 C C . ARG A 1 88 ? -1.314 21.395 3.681 1.00 76.88 88 ARG A C 1
ATOM 726 O O . ARG A 1 88 ? -1.512 22.210 4.572 1.00 76.88 88 ARG A O 1
ATOM 733 N N . ALA A 1 89 ? -2.254 21.012 2.818 1.00 72.56 89 ALA A N 1
ATOM 734 C CA . ALA A 1 89 ? -3.619 21.540 2.847 1.00 72.56 89 ALA A CA 1
ATOM 735 C C . ALA A 1 89 ? -4.351 21.193 4.157 1.00 72.56 89 ALA A C 1
ATOM 737 O O . ALA A 1 89 ? -5.062 22.021 4.716 1.00 72.56 89 ALA A O 1
ATOM 738 N N . SER A 1 90 ? -4.138 19.987 4.690 1.00 69.19 90 SER A N 1
ATOM 739 C CA . SER A 1 90 ? -4.717 19.570 5.974 1.00 69.19 90 SER A CA 1
ATOM 740 C C . SER A 1 90 ? -4.184 20.408 7.142 1.00 69.19 90 SER A C 1
ATOM 742 O O . SER A 1 90 ? -4.962 20.858 7.977 1.00 69.19 90 SER A O 1
ATOM 744 N N . LEU A 1 91 ? -2.873 20.680 7.170 1.00 67.31 91 LEU A N 1
ATOM 745 C CA . LEU A 1 91 ? -2.247 21.536 8.187 1.00 67.31 91 LEU A CA 1
ATOM 746 C C . LEU A 1 91 ? -2.722 22.997 8.114 1.00 67.31 91 LEU A C 1
ATOM 748 O O . LEU A 1 91 ? -2.778 23.675 9.139 1.00 67.31 91 LEU A O 1
ATOM 752 N N . GLU A 1 92 ? -3.039 23.496 6.919 1.00 59.94 92 GLU A N 1
ATOM 753 C CA . GLU A 1 92 ? -3.592 24.841 6.724 1.00 59.94 92 GLU A CA 1
ATOM 754 C C . GLU A 1 92 ? -5.036 24.935 7.238 1.00 59.94 92 GLU A C 1
ATOM 756 O O . GLU A 1 92 ? -5.341 25.823 8.033 1.00 59.94 92 GLU A O 1
ATOM 761 N N . ASN A 1 93 ? -5.882 23.951 6.915 1.00 58.94 93 ASN A N 1
ATOM 762 C CA . ASN A 1 93 ? -7.253 23.874 7.430 1.00 58.94 93 ASN A CA 1
ATOM 763 C C . ASN A 1 93 ? -7.300 23.758 8.966 1.00 58.94 93 ASN A C 1
ATOM 765 O O . ASN A 1 93 ? -8.114 24.418 9.609 1.00 58.94 93 ASN A O 1
ATOM 769 N N . GLU A 1 94 ? -6.403 22.979 9.585 1.00 57.56 94 GLU A N 1
ATOM 770 C CA . GLU A 1 94 ? -6.316 22.884 11.052 1.00 57.56 94 GLU A CA 1
ATOM 771 C C . GLU A 1 94 ? -5.946 24.227 11.713 1.00 57.56 94 GLU A C 1
ATOM 773 O O . GLU A 1 94 ? -6.430 24.531 12.808 1.00 57.56 94 GLU A O 1
ATOM 778 N N . ARG A 1 95 ? -5.127 25.064 11.058 1.00 56.56 95 ARG A N 1
ATOM 779 C CA . ARG A 1 95 ? -4.799 26.417 11.546 1.00 56.56 95 ARG A CA 1
ATOM 780 C C . ARG A 1 95 ? -5.979 27.377 11.426 1.00 56.56 95 ARG A C 1
ATOM 782 O O . ARG A 1 95 ? -6.183 28.192 12.327 1.00 56.56 95 ARG A O 1
ATOM 789 N N . GLU A 1 96 ? -6.756 27.285 10.352 1.00 52.59 96 GLU A N 1
ATOM 790 C CA . GLU A 1 96 ? -7.949 28.115 10.162 1.00 52.59 96 GLU A CA 1
ATOM 791 C C . GLU A 1 96 ? -9.082 27.729 11.128 1.00 52.59 96 GLU A C 1
ATOM 793 O O . GLU A 1 96 ? -9.715 28.608 11.717 1.00 52.59 96 GLU A O 1
ATOM 798 N N . GLU A 1 97 ? -9.286 26.434 11.395 1.00 51.06 97 GLU A N 1
ATOM 799 C CA . GLU A 1 97 ? -10.281 25.964 12.370 1.00 51.06 97 GLU A CA 1
ATOM 800 C C . GLU A 1 97 ? -9.939 26.366 13.817 1.00 51.06 97 GLU A C 1
ATOM 802 O O . GLU A 1 97 ? -10.835 26.675 14.612 1.00 51.06 97 GLU A O 1
ATOM 807 N N . GLN A 1 98 ? -8.650 26.440 14.170 1.00 47.66 98 GLN A N 1
ATOM 808 C CA . GLN A 1 98 ? -8.204 26.932 15.481 1.00 47.66 98 GLN A CA 1
ATOM 809 C C . GLN A 1 98 ? -8.310 28.460 15.639 1.00 47.66 98 GLN A C 1
ATOM 811 O O . GLN A 1 98 ? -8.307 28.957 16.766 1.00 47.66 98 GLN A O 1
ATOM 816 N N . GLY A 1 99 ? -8.494 29.215 14.551 1.00 41.09 99 GLY A N 1
ATOM 817 C CA . GLY A 1 99 ? -8.691 30.669 14.583 1.00 41.09 99 GLY A CA 1
ATOM 818 C C . GLY A 1 99 ? -10.045 31.131 15.143 1.00 41.09 99 GLY A C 1
ATOM 819 O O . GLY A 1 99 ? -10.211 32.318 15.422 1.00 41.09 99 GLY A O 1
ATOM 820 N N . VAL A 1 100 ? -11.015 30.225 15.342 1.00 47.78 100 VAL A N 1
ATOM 821 C CA . VAL A 1 100 ? -12.407 30.577 15.708 1.00 47.78 100 VAL A CA 1
ATOM 822 C C . VAL A 1 100 ? -12.819 30.125 17.121 1.00 47.78 100 VAL A C 1
ATOM 824 O O . VAL A 1 100 ? -13.873 30.531 17.616 1.00 47.78 100 VAL A O 1
ATOM 827 N N . LYS A 1 101 ? -11.999 29.365 17.860 1.00 40.78 101 LYS A N 1
ATOM 828 C CA . LYS A 1 101 ? -12.288 29.030 19.270 1.00 40.78 101 LYS A CA 1
ATOM 829 C C . LYS A 1 101 ? -11.118 29.353 20.185 1.00 40.78 101 LYS A C 1
ATOM 831 O O . LYS A 1 101 ? -10.094 28.685 20.194 1.00 40.78 101 LYS A O 1
ATOM 836 N N . GLY A 1 102 ? -11.327 30.409 20.968 1.00 42.03 102 GLY A N 1
ATOM 837 C CA . GLY A 1 102 ? -10.348 30.994 21.863 1.00 42.03 102 GLY A CA 1
ATOM 838 C C . GLY A 1 102 ? -9.718 30.029 22.868 1.00 42.03 102 GLY A C 1
ATOM 839 O O . GLY A 1 102 ? -10.371 29.169 23.450 1.00 42.03 102 GLY A O 1
ATOM 840 N N . ASN A 1 103 ? -8.433 30.296 23.094 1.00 44.16 103 ASN A N 1
ATOM 841 C CA . ASN A 1 103 ? -7.707 30.207 24.354 1.00 44.16 103 ASN A CA 1
ATOM 842 C C . ASN A 1 103 ? -7.980 28.960 25.215 1.00 44.16 103 ASN A C 1
ATOM 844 O O . ASN A 1 103 ? -8.793 29.005 26.130 1.00 44.16 103 ASN A O 1
ATOM 848 N N . THR A 1 104 ? -7.218 27.884 25.011 1.00 41.28 104 THR A N 1
ATOM 849 C CA . THR A 1 104 ? -6.593 27.132 26.118 1.00 41.28 104 THR A CA 1
ATOM 850 C C . THR A 1 104 ? -5.440 26.256 25.609 1.00 41.28 104 THR A C 1
ATOM 852 O O . THR A 1 104 ? -5.608 25.424 24.730 1.00 41.28 104 THR A O 1
ATOM 855 N N . LYS A 1 105 ? -4.262 26.501 26.199 1.00 51.47 105 LYS A N 1
ATOM 856 C CA . LYS A 1 105 ? -3.015 25.710 26.255 1.00 51.47 105 LYS A CA 1
ATOM 857 C C . LYS A 1 105 ? -3.096 24.258 25.745 1.00 51.47 105 LYS A C 1
ATOM 859 O O . LYS A 1 105 ? -3.867 23.482 26.302 1.00 51.47 105 LYS A O 1
ATOM 864 N N . SER A 1 106 ? -2.160 23.837 24.884 1.00 44.62 106 SER A N 1
ATOM 865 C CA . SER A 1 106 ? -1.098 22.852 25.209 1.00 44.62 106 SER A CA 1
ATOM 866 C C . SER A 1 106 ? -0.433 22.221 23.971 1.00 44.62 106 SER A C 1
ATOM 868 O O . SER A 1 106 ? -1.095 21.924 22.985 1.00 44.62 106 SER A O 1
ATOM 870 N N . HIS A 1 107 ? 0.867 21.943 24.138 1.00 38.97 107 HIS A N 1
ATOM 871 C CA . HIS A 1 107 ? 1.736 21.050 23.360 1.00 38.97 107 HIS A CA 1
ATOM 872 C C . HIS A 1 107 ? 2.394 21.581 22.075 1.00 38.97 107 HIS A C 1
ATOM 874 O O . HIS A 1 107 ? 2.344 20.957 21.018 1.00 38.97 107 HIS A O 1
ATOM 880 N N . ASP A 1 108 ? 3.137 22.679 22.221 1.00 49.44 108 ASP A N 1
ATOM 881 C CA . ASP A 1 108 ? 4.375 22.844 21.454 1.00 49.44 108 ASP A CA 1
ATOM 882 C C . ASP A 1 108 ? 5.360 21.709 21.816 1.00 49.44 108 ASP A C 1
ATOM 884 O O . ASP A 1 108 ? 5.265 21.132 22.899 1.00 49.44 108 ASP A O 1
ATOM 888 N N . GLU A 1 109 ? 6.299 21.404 20.917 1.00 49.31 109 GLU A N 1
ATOM 889 C CA . GLU A 1 109 ? 7.365 20.382 21.026 1.00 49.31 109 GLU A CA 1
ATOM 890 C C . GLU A 1 109 ? 7.038 18.979 20.472 1.00 49.31 109 GLU A C 1
ATOM 892 O O . GLU A 1 109 ? 7.126 17.968 21.164 1.00 49.31 109 GLU A O 1
ATOM 897 N N . ILE A 1 110 ? 6.772 18.886 19.165 1.00 48.62 110 ILE A N 1
ATOM 898 C CA . ILE A 1 110 ? 7.408 17.831 18.357 1.00 48.62 110 ILE A CA 1
ATOM 899 C C . ILE A 1 110 ? 8.122 18.530 17.199 1.00 48.62 110 ILE A C 1
ATOM 901 O O . ILE A 1 110 ? 7.507 19.193 16.368 1.00 48.62 110 ILE A O 1
ATOM 905 N N . GLU A 1 111 ? 9.447 18.439 17.237 1.00 47.00 111 GLU A N 1
ATOM 906 C CA . GLU A 1 111 ? 10.409 19.195 16.441 1.00 47.00 111 GLU A CA 1
ATOM 907 C C . GLU A 1 111 ? 10.219 19.075 14.911 1.00 47.00 111 GLU A C 1
ATOM 909 O O . GLU A 1 111 ? 9.962 17.982 14.397 1.00 47.00 111 GLU A O 1
ATOM 914 N N . PRO A 1 112 ? 10.512 20.145 14.142 1.00 48.47 112 PRO A N 1
ATOM 915 C CA . PRO A 1 112 ? 10.619 20.142 12.674 1.00 48.47 112 PRO A CA 1
ATOM 916 C C . PRO A 1 112 ? 11.876 19.407 12.145 1.00 48.47 112 PRO A C 1
ATOM 918 O O . PRO A 1 112 ? 12.439 19.764 11.107 1.00 48.47 112 PRO A O 1
ATOM 921 N N . ALA A 1 113 ? 12.362 18.392 12.865 1.00 41.16 113 ALA A N 1
ATOM 922 C CA . ALA A 1 113 ? 13.603 17.685 12.554 1.00 41.16 113 ALA A CA 1
ATOM 923 C C . ALA A 1 113 ? 13.418 16.561 11.519 1.00 41.16 113 ALA A C 1
ATOM 925 O O . ALA A 1 113 ? 14.361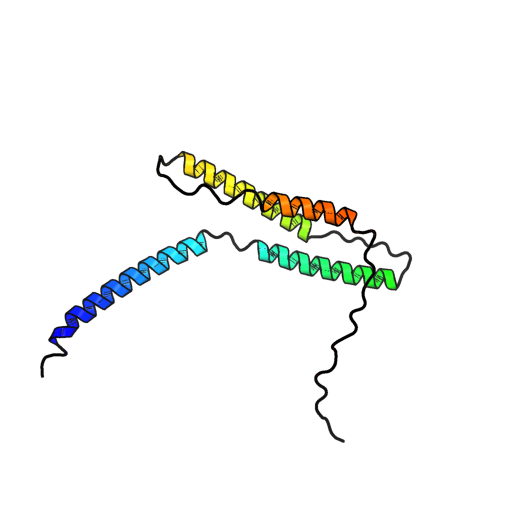 16.215 10.815 1.00 41.16 113 ALA A O 1
ATOM 926 N N . THR A 1 114 ? 12.211 16.004 11.379 1.00 48.00 114 THR A N 1
ATOM 927 C CA . THR A 1 114 ? 11.972 14.846 10.496 1.00 48.00 114 THR A CA 1
ATOM 928 C C . THR A 1 114 ? 11.794 15.218 9.021 1.00 48.00 114 THR A C 1
ATOM 930 O O . THR A 1 114 ? 12.167 14.433 8.152 1.00 48.00 114 THR A O 1
ATOM 933 N N . GLU A 1 115 ? 11.297 16.420 8.711 1.00 46.44 115 GLU A N 1
ATOM 934 C CA . GLU A 1 115 ? 11.099 16.869 7.321 1.00 46.44 115 GLU A CA 1
ATOM 935 C C . GLU A 1 115 ? 12.416 17.278 6.640 1.00 46.44 115 GLU A C 1
ATOM 937 O O . GLU A 1 115 ? 12.616 16.974 5.466 1.00 46.44 115 GLU A O 1
ATOM 942 N N . GLN A 1 116 ? 13.377 17.841 7.385 1.00 48.38 116 GLN A N 1
ATOM 943 C CA . GLN A 1 116 ? 14.692 18.201 6.836 1.00 48.38 116 GLN A CA 1
ATOM 944 C C . GLN A 1 116 ? 15.581 16.991 6.510 1.00 48.38 116 GLN A C 1
ATOM 946 O O . GLN A 1 116 ? 16.510 17.119 5.715 1.00 48.38 116 GLN A O 1
ATOM 951 N N . VAL A 1 117 ? 15.343 15.833 7.135 1.00 44.81 117 VAL A N 1
ATOM 952 C CA . VAL A 1 117 ? 16.159 14.625 6.916 1.00 44.81 117 VAL A CA 1
ATOM 953 C C . VAL A 1 117 ? 15.765 13.932 5.613 1.00 44.81 117 VAL A C 1
ATOM 955 O O . VAL A 1 117 ? 16.642 13.547 4.848 1.00 44.81 117 VAL A O 1
ATOM 958 N N . ILE A 1 118 ? 14.467 13.850 5.306 1.00 49.91 118 ILE A N 1
ATOM 959 C CA . ILE A 1 118 ? 13.980 13.170 4.096 1.00 49.91 118 ILE A CA 1
ATOM 960 C C . ILE A 1 118 ? 14.367 13.949 2.832 1.00 49.91 118 ILE A C 1
ATOM 962 O O . ILE A 1 118 ? 14.827 13.348 1.865 1.00 49.91 118 ILE A O 1
ATOM 966 N N . GLU A 1 119 ? 14.236 15.281 2.833 1.00 49.53 119 GLU A N 1
ATOM 967 C CA . GLU A 1 119 ? 14.634 16.104 1.679 1.00 49.53 119 GLU A CA 1
ATOM 968 C C . GLU A 1 119 ? 16.151 16.029 1.422 1.00 49.53 119 GLU A C 1
ATOM 970 O O . GLU A 1 119 ? 16.569 15.875 0.274 1.00 49.53 119 GLU A O 1
ATOM 975 N N . LYS A 1 120 ? 16.974 16.015 2.484 1.00 52.59 120 LYS A N 1
ATOM 976 C CA . LYS A 1 120 ? 18.436 15.860 2.375 1.00 52.59 120 LYS A CA 1
ATOM 977 C C . LYS A 1 120 ? 18.870 14.473 1.901 1.00 52.59 120 LYS A C 1
ATOM 979 O O . LYS A 1 120 ? 19.904 14.359 1.248 1.00 52.59 120 LYS A O 1
ATOM 984 N N . GLU A 1 121 ? 18.131 13.416 2.232 1.00 49.06 121 GLU A N 1
ATOM 985 C CA . GLU A 1 121 ? 18.452 12.056 1.778 1.00 49.06 121 GLU A CA 1
ATOM 986 C C . GLU A 1 121 ? 18.086 11.815 0.308 1.00 49.06 121 GLU A C 1
ATOM 988 O O . GLU A 1 121 ? 18.803 11.082 -0.372 1.00 49.06 121 GLU A O 1
ATOM 993 N N . ILE A 1 122 ? 17.043 12.471 -0.215 1.00 50.50 122 ILE A N 1
ATOM 994 C CA . ILE A 1 122 ? 16.711 12.429 -1.650 1.00 50.50 122 ILE A CA 1
ATOM 995 C C . ILE A 1 122 ? 17.798 13.137 -2.471 1.00 50.50 122 ILE A C 1
ATOM 997 O O . ILE A 1 122 ? 18.253 12.590 -3.471 1.00 50.50 122 ILE A O 1
ATOM 1001 N N . GLU A 1 123 ? 18.263 14.306 -2.020 1.00 42.19 123 GLU A N 1
ATOM 1002 C CA . GLU A 1 123 ? 19.331 15.064 -2.691 1.00 42.19 123 GLU A CA 1
ATOM 1003 C C . GLU A 1 123 ? 20.682 14.326 -2.636 1.00 42.19 123 GLU A C 1
ATOM 1005 O O . GLU A 1 123 ? 21.405 14.272 -3.628 1.00 42.19 123 GLU A O 1
ATOM 1010 N N . LYS A 1 124 ? 20.984 13.643 -1.520 1.00 45.03 124 LYS A N 1
ATOM 1011 C CA . LYS A 1 124 ? 22.140 12.735 -1.429 1.00 45.03 124 LYS A CA 1
ATOM 1012 C C . LYS A 1 124 ? 22.021 11.528 -2.355 1.00 45.03 124 LYS A C 1
ATOM 1014 O O . LYS A 1 124 ? 23.036 11.102 -2.888 1.00 45.03 124 LYS A O 1
ATOM 1019 N N . GLY A 1 125 ? 20.822 10.972 -2.542 1.00 44.06 125 GLY A N 1
ATOM 1020 C CA . GLY A 1 125 ? 20.568 9.817 -3.410 1.00 44.06 125 GLY A CA 1
ATOM 1021 C C . GLY A 1 125 ? 20.966 10.040 -4.873 1.00 44.06 125 GLY A C 1
ATOM 1022 O O . GLY A 1 125 ? 21.468 9.114 -5.512 1.00 44.06 125 GLY A O 1
ATOM 1023 N N . ASP A 1 126 ? 20.821 11.270 -5.371 1.00 46.62 126 ASP A N 1
ATOM 1024 C CA . ASP A 1 126 ? 21.233 11.655 -6.726 1.00 46.62 126 ASP A CA 1
ATOM 1025 C C . ASP A 1 126 ? 22.772 11.734 -6.879 1.00 46.62 126 ASP A C 1
ATOM 1027 O O . ASP A 1 126 ? 23.292 11.524 -7.976 1.00 46.62 126 ASP A O 1
ATOM 1031 N N . GLU A 1 127 ? 23.529 11.950 -5.792 1.00 40.81 127 GLU A N 1
ATOM 1032 C CA . GLU A 1 127 ? 25.003 11.990 -5.814 1.00 40.81 127 GLU A CA 1
ATOM 1033 C C . GLU A 1 127 ? 25.664 10.596 -5.734 1.00 40.81 127 GLU A C 1
ATOM 1035 O O . GLU A 1 127 ? 26.765 10.400 -6.257 1.00 40.81 127 GLU A O 1
ATOM 1040 N N . ILE A 1 128 ? 25.010 9.596 -5.124 1.00 43.22 128 ILE A N 1
ATOM 1041 C CA . ILE A 1 128 ? 25.595 8.253 -4.882 1.00 43.22 128 ILE A CA 1
ATOM 1042 C C . ILE A 1 128 ? 25.456 7.273 -6.057 1.00 43.22 128 ILE A C 1
ATOM 1044 O O . ILE A 1 128 ? 25.998 6.169 -5.996 1.00 43.22 128 ILE A O 1
ATOM 1048 N N . ALA A 1 129 ? 24.806 7.661 -7.160 1.00 45.41 129 ALA A N 1
ATOM 1049 C CA . ALA A 1 129 ? 24.636 6.811 -8.346 1.00 45.41 129 ALA A CA 1
ATOM 1050 C C . ALA A 1 129 ? 25.959 6.406 -9.045 1.00 45.41 129 ALA A C 1
ATOM 1052 O O . ALA A 1 129 ? 25.934 5.616 -9.987 1.00 45.41 129 ALA A O 1
ATOM 1053 N N . ASN A 1 130 ? 27.111 6.911 -8.583 1.00 48.28 130 ASN A N 1
ATOM 1054 C CA . ASN A 1 130 ? 28.423 6.685 -9.193 1.00 48.28 130 ASN A CA 1
ATOM 1055 C C . ASN A 1 130 ? 29.372 5.755 -8.413 1.00 48.28 130 ASN A C 1
ATOM 1057 O O . ASN A 1 130 ? 30.502 5.587 -8.855 1.00 48.28 130 ASN A O 1
ATOM 1061 N N . ASN A 1 131 ? 28.974 5.154 -7.285 1.00 47.91 131 ASN A N 1
ATOM 1062 C CA . ASN A 1 131 ? 29.822 4.174 -6.585 1.00 47.91 131 ASN A CA 1
ATOM 1063 C C . ASN A 1 131 ? 28.989 3.222 -5.716 1.00 47.91 131 ASN A C 1
ATOM 1065 O O . ASN A 1 131 ? 28.811 3.443 -4.520 1.00 47.91 131 ASN A O 1
ATOM 1069 N N . VAL A 1 132 ? 28.497 2.136 -6.310 1.00 45.09 132 VAL A N 1
ATOM 1070 C CA . VAL A 1 132 ? 28.052 0.962 -5.550 1.00 45.09 132 VAL A CA 1
ATOM 1071 C C . VAL A 1 132 ? 28.802 -0.241 -6.106 1.00 45.09 132 VAL A C 1
ATOM 1073 O O . VAL A 1 132 ? 28.374 -0.855 -7.081 1.00 45.09 132 VAL A O 1
ATOM 1076 N N . ASP A 1 133 ? 29.944 -0.549 -5.490 1.00 44.91 133 ASP A N 1
ATOM 1077 C CA . ASP A 1 133 ? 30.553 -1.872 -5.596 1.00 44.91 133 ASP A CA 1
ATOM 1078 C C . ASP A 1 133 ? 29.584 -2.877 -4.959 1.00 44.91 133 ASP A C 1
ATOM 1080 O O . ASP A 1 133 ? 29.270 -2.813 -3.767 1.00 44.91 133 ASP A O 1
ATOM 1084 N N . TYR A 1 134 ? 29.061 -3.778 -5.787 1.00 40.47 134 TYR A N 1
ATOM 1085 C CA . TYR A 1 134 ? 28.209 -4.880 -5.361 1.00 40.47 134 TYR A CA 1
ATOM 1086 C C . TYR A 1 134 ? 29.031 -5.851 -4.507 1.00 40.47 134 TYR A C 1
ATOM 1088 O O . TYR A 1 134 ? 29.897 -6.553 -5.023 1.00 40.47 134 TYR A O 1
ATOM 1096 N N . TYR A 1 135 ? 28.729 -5.945 -3.213 1.00 42.91 135 TYR A N 1
ATOM 1097 C CA . TYR A 1 135 ? 29.062 -7.150 -2.458 1.00 42.91 135 TYR A CA 1
ATOM 1098 C C . TYR A 1 135 ? 28.013 -8.219 -2.781 1.00 42.91 135 TYR A C 1
ATOM 1100 O O . TYR A 1 135 ? 26.842 -8.093 -2.413 1.00 42.91 135 TYR A O 1
ATOM 1108 N N . GLU A 1 136 ? 28.434 -9.258 -3.503 1.00 43.84 136 GLU A N 1
ATOM 1109 C CA . GLU A 1 136 ? 27.678 -10.496 -3.679 1.00 43.84 136 GLU A CA 1
ATOM 1110 C C . GLU A 1 136 ? 27.491 -11.167 -2.313 1.00 43.84 136 GLU A C 1
ATOM 1112 O O . GLU A 1 136 ? 28.431 -11.702 -1.729 1.00 43.84 136 GLU A O 1
ATOM 1117 N N . ASN A 1 137 ? 26.267 -11.146 -1.786 1.00 42.16 137 ASN A N 1
ATOM 1118 C CA . ASN A 1 137 ? 25.884 -12.034 -0.695 1.00 42.16 137 ASN A CA 1
ATOM 1119 C C . ASN A 1 137 ? 25.406 -13.356 -1.303 1.00 42.16 137 ASN A C 1
ATOM 1121 O O . ASN A 1 137 ? 24.209 -13.580 -1.484 1.00 42.16 137 ASN A O 1
ATOM 1125 N N . GLU A 1 138 ? 26.352 -14.235 -1.629 1.00 50.03 138 GLU A N 1
ATOM 1126 C CA . GLU A 1 138 ? 26.070 -15.664 -1.689 1.00 50.03 138 GLU A CA 1
ATOM 1127 C C . GLU A 1 138 ? 25.805 -16.145 -0.259 1.00 50.03 138 GLU A C 1
ATOM 1129 O O . GLU A 1 138 ? 26.739 -16.295 0.528 1.00 50.03 138 GLU A O 1
ATOM 1134 N N . GLN A 1 139 ? 24.536 -16.344 0.101 1.00 47.62 139 GLN A N 1
ATOM 1135 C CA . GLN A 1 139 ? 24.100 -17.458 0.946 1.00 47.62 139 GLN A CA 1
ATOM 1136 C C . GLN A 1 139 ? 22.575 -17.497 1.092 1.00 47.62 139 GLN A C 1
ATOM 1138 O O . GLN A 1 139 ? 21.900 -16.474 1.099 1.00 47.62 139 GLN A O 1
ATOM 1143 N N . GLU A 1 140 ? 22.088 -18.728 1.253 1.00 45.69 140 GLU A N 1
ATOM 1144 C CA . GLU A 1 140 ? 20.713 -19.148 1.558 1.00 45.69 140 GLU A CA 1
ATOM 1145 C C . GLU A 1 140 ? 19.769 -19.441 0.378 1.00 45.69 140 GLU A C 1
ATOM 1147 O O . GLU A 1 140 ? 18.748 -18.789 0.180 1.00 45.69 140 GLU A O 1
ATOM 1152 N N . VAL A 1 141 ? 20.017 -20.562 -0.314 1.00 46.25 141 VAL A N 1
ATOM 1153 C CA . VAL A 1 141 ? 18.922 -21.421 -0.808 1.00 46.25 141 VAL A CA 1
ATOM 1154 C C . VAL A 1 141 ? 19.263 -22.890 -0.557 1.00 46.25 141 VAL A C 1
ATOM 1156 O O . VAL A 1 141 ? 19.677 -23.588 -1.469 1.00 46.25 141 VAL A O 1
ATOM 1159 N N . GLU A 1 142 ? 19.039 -23.395 0.656 1.00 47.62 142 GLU A N 1
ATOM 1160 C CA . GLU A 1 142 ? 18.850 -24.840 0.859 1.00 47.62 142 GLU A CA 1
ATOM 1161 C C . GLU A 1 142 ? 17.887 -25.120 2.011 1.00 47.62 142 GLU A C 1
ATOM 1163 O O . GLU A 1 142 ? 18.286 -25.532 3.094 1.00 47.62 142 GLU A O 1
ATOM 1168 N N . ILE A 1 143 ? 16.580 -24.982 1.767 1.00 43.94 143 ILE A N 1
ATOM 1169 C CA . ILE A 1 143 ? 15.633 -25.836 2.485 1.00 43.94 143 ILE A CA 1
ATOM 1170 C C . ILE A 1 143 ? 14.422 -26.199 1.622 1.00 43.94 143 ILE A C 1
ATOM 1172 O O . ILE A 1 143 ? 13.716 -25.340 1.101 1.00 43.94 143 ILE A O 1
ATOM 1176 N N . THR A 1 144 ? 14.171 -27.512 1.576 1.00 46.19 144 THR A N 1
ATOM 1177 C CA . THR A 1 144 ? 12.981 -28.253 1.102 1.00 46.19 144 THR A CA 1
ATOM 1178 C C . THR A 1 144 ? 13.045 -28.919 -0.283 1.00 46.19 144 THR A C 1
ATOM 1180 O O . THR A 1 144 ? 12.319 -28.593 -1.215 1.00 46.19 144 THR A O 1
ATOM 1183 N N . LYS A 1 145 ? 13.815 -30.013 -0.373 1.00 43.59 145 LYS A N 1
ATOM 1184 C CA . LYS A 1 145 ? 13.420 -31.187 -1.176 1.00 43.59 145 LYS A CA 1
ATOM 1185 C C . LYS A 1 145 ? 13.328 -32.419 -0.279 1.00 43.59 145 LYS A C 1
ATOM 1187 O O . LYS A 1 145 ? 14.237 -33.239 -0.209 1.00 43.59 145 LYS A O 1
ATOM 1192 N N . SER A 1 146 ? 12.208 -32.542 0.428 1.00 43.75 146 SER A N 1
ATOM 1193 C CA . SER A 1 146 ? 11.792 -33.793 1.053 1.00 43.75 146 SER A CA 1
ATOM 1194 C C . SER A 1 146 ? 11.078 -34.684 0.025 1.00 43.75 146 SER A C 1
ATOM 1196 O O . SER A 1 146 ? 9.994 -34.380 -0.452 1.00 43.75 146 SER A O 1
ATOM 1198 N N . MET A 1 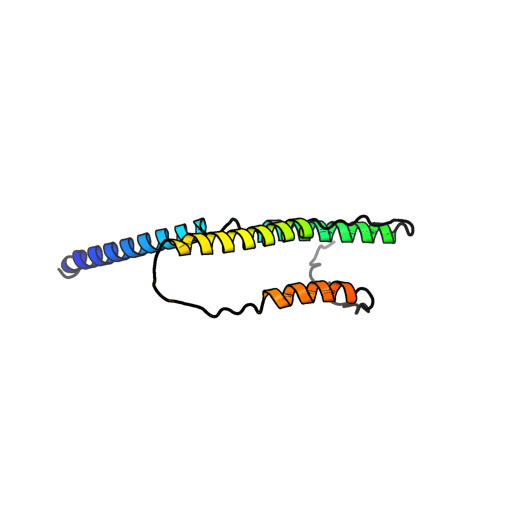147 ? 11.735 -35.804 -0.285 1.00 43.84 147 MET A N 1
ATOM 1199 C CA . MET A 1 147 ? 11.197 -37.135 -0.615 1.00 43.84 147 MET A CA 1
ATOM 1200 C C . MET A 1 147 ? 10.123 -37.312 -1.712 1.00 43.84 147 MET A C 1
ATOM 1202 O O . MET A 1 147 ? 8.936 -37.088 -1.498 1.00 43.84 147 MET A O 1
ATOM 1206 N N . GLY A 1 148 ? 10.521 -37.989 -2.796 1.00 39.06 148 GLY A N 1
ATOM 1207 C CA . GLY A 1 148 ? 9.636 -38.780 -3.659 1.00 39.06 148 GLY A CA 1
ATOM 1208 C C . GLY A 1 148 ? 10.384 -39.985 -4.241 1.00 39.06 148 GLY A C 1
ATOM 1209 O O . GLY A 1 148 ? 11.251 -39.819 -5.087 1.00 39.06 148 GLY A O 1
ATOM 1210 N N . ARG A 1 149 ? 10.082 -41.189 -3.734 1.00 49.62 149 ARG A N 1
ATOM 1211 C CA . ARG A 1 149 ? 10.657 -42.488 -4.136 1.00 49.62 149 ARG A CA 1
ATOM 1212 C C . ARG A 1 149 ? 10.129 -42.939 -5.505 1.00 49.62 149 ARG A C 1
ATOM 1214 O O . ARG A 1 149 ? 8.910 -43.035 -5.647 1.00 49.62 149 ARG A O 1
ATOM 1221 N N . ARG A 1 150 ? 11.013 -43.363 -6.409 1.00 51.41 150 ARG A N 1
ATOM 1222 C CA . ARG A 1 150 ? 11.052 -44.696 -7.051 1.00 51.41 150 ARG A CA 1
ATOM 1223 C C . ARG A 1 150 ? 12.181 -44.767 -8.066 1.00 51.41 150 ARG A C 1
ATOM 1225 O O . ARG A 1 150 ? 12.360 -43.770 -8.793 1.00 51.41 150 ARG A O 1
#

Radius of gyration: 28.89 Å; chains: 1; bounding box: 61×76×79 Å

pLDDT: mean 70.99, std 21.51, range [38.97, 97.56]

Secondary structure (DSSP, 8-state):
--TTTTTHHHHHHHHHHHHHHHHHHHHHHHHHHHTS---THHHHHHHHHHHHHHHHHHHHHHHH-TT-------HHHHHHHHHHHHHHHHHHHHHHHHTTS----------THHHHHHHHHHHHHHHGGG--------------------

Organism: Helicobacter pylori (strain J99 / ATCC 700824) (NCBI:txid85963)